Protein AF-A0A382QSA3-F1 (afdb_monomer)

pLDDT: mean 93.46, std 9.15, range [38.5, 98.69]

Nearest PDB structures (foldseek):
  1z6n-assembly1_A  TM=8.244E-01  e=1.688E-07  Pseudomonas aeruginosa PAO1
  3lef-assembly1_A-2  TM=8.143E-01  e=6.108E-07  synthetic construct
  5h29-assembly1_A  TM=7.764E-01  e=7.896E-04  Enterococcus faecalis V583
  6il7-assembly1_A  TM=7.402E-01  e=7.427E-04  Enterococcus faecalis V583
  4o5q-assembly1_A  TM=6.228E-01  e=4.494E-02  Escherichia coli K-12

Organism: NCBI:txid408172

Secondary structure (DSSP, 8-state):
----PPPPHHHHHHHHT--S-EEEEEEE-TT-HHHHHHHHHHHHHHHHSTTEEEEEEEGGG-HHHHHHS-BTTTB--S-EEEEE-TT--EEEEE-SS-HHHHHHHHHTGGGS-HHHHHHHHHHHHHHHTTHHHHHHHHHHHHHH-

InterPro domains:
  IPR036249 Thioredoxin-like superfamily [SSF52833] (13-108)

Radius of gyration: 15.01 Å; Cα contacts (8 Å, |Δi|>4): 187; chains: 1; bounding box: 36×30×39 Å

Mean predicted aligned error: 3.54 Å

Structure (mmCIF, N/CA/C/O backbone):
data_AF-A0A382QSA3-F1
#
_entry.id   AF-A0A382QSA3-F1
#
loop_
_atom_site.group_PDB
_atom_site.id
_atom_site.type_symbol
_atom_site.label_atom_id
_atom_site.label_alt_id
_atom_site.label_comp_id
_atom_site.label_asym_id
_atom_site.label_entity_id
_atom_site.label_seq_id
_atom_site.pdbx_PDB_ins_code
_atom_site.Cartn_x
_atom_site.Cartn_y
_atom_site.Cartn_z
_atom_site.occupancy
_atom_site.B_iso_or_equiv
_atom_site.auth_seq_id
_atom_site.auth_comp_id
_atom_site.auth_asym_id
_atom_site.auth_atom_id
_atom_site.pdbx_PDB_model_num
ATOM 1 N N . VAL A 1 1 ? 19.134 -6.956 10.707 1.00 38.50 1 VAL A N 1
ATOM 2 C CA . VAL A 1 1 ? 18.969 -5.981 9.605 1.00 38.50 1 VAL A CA 1
ATOM 3 C C . VAL A 1 1 ? 17.479 -5.777 9.361 1.00 38.50 1 VAL A C 1
ATOM 5 O O . VAL A 1 1 ? 16.937 -6.351 8.441 1.00 38.50 1 VAL A O 1
ATOM 8 N N . TYR A 1 2 ? 16.814 -5.045 10.252 1.00 41.03 2 TYR A N 1
ATOM 9 C CA . TYR A 1 2 ? 15.527 -4.375 10.036 1.00 41.03 2 TYR A CA 1
ATOM 10 C C . TYR A 1 2 ? 15.541 -3.265 11.077 1.00 41.03 2 TYR A C 1
ATOM 12 O O . TYR A 1 2 ? 15.258 -3.493 12.254 1.00 41.03 2 TYR A O 1
ATOM 20 N N . GLU A 1 3 ? 16.054 -2.104 10.689 1.00 50.88 3 GLU A N 1
ATOM 21 C CA . GLU A 1 3 ? 15.906 -0.914 11.515 1.00 50.88 3 GLU A CA 1
ATOM 22 C C . GLU A 1 3 ? 14.396 -0.719 11.701 1.00 50.88 3 GLU A C 1
ATOM 24 O O . GLU A 1 3 ? 13.645 -0.771 10.725 1.00 50.88 3 GLU A O 1
ATOM 29 N N . ARG A 1 4 ? 13.920 -0.647 12.950 1.00 58.78 4 ARG A N 1
ATOM 30 C CA . ARG A 1 4 ? 12.483 -0.508 13.215 1.00 58.78 4 ARG A CA 1
ATOM 31 C C . ARG A 1 4 ? 12.023 0.779 12.535 1.00 58.78 4 ARG A C 1
ATOM 33 O O . ARG A 1 4 ? 12.465 1.851 12.947 1.00 58.78 4 ARG A O 1
ATOM 40 N N . VAL A 1 5 ? 11.153 0.674 11.528 1.00 67.81 5 VAL A N 1
ATOM 41 C CA . VAL A 1 5 ? 10.376 1.830 11.070 1.00 67.81 5 VAL A CA 1
ATOM 42 C C . VAL A 1 5 ? 9.664 2.350 12.313 1.00 67.81 5 VAL A C 1
ATOM 44 O O . VAL A 1 5 ? 8.941 1.596 12.962 1.00 67.81 5 VAL A O 1
ATOM 47 N N . ARG A 1 6 ? 9.975 3.585 12.705 1.00 74.25 6 ARG A N 1
ATOM 48 C CA . ARG A 1 6 ? 9.312 4.265 13.815 1.00 74.25 6 ARG A CA 1
ATOM 49 C C . ARG A 1 6 ? 8.201 5.105 13.223 1.00 74.25 6 ARG A C 1
ATOM 51 O O . ARG A 1 6 ? 8.493 5.993 12.422 1.00 74.25 6 ARG A O 1
ATOM 58 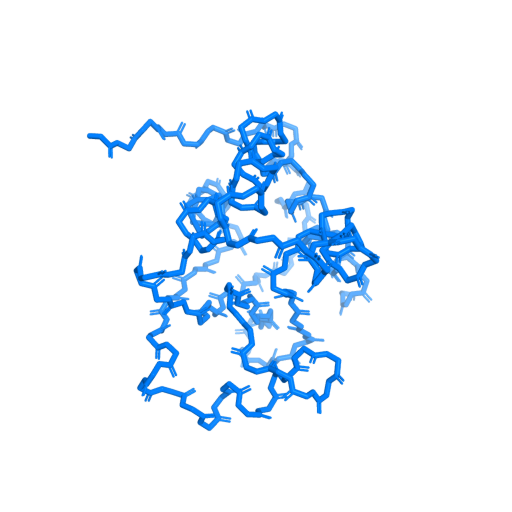N N . ILE A 1 7 ? 6.967 4.818 13.610 1.00 84.50 7 ILE A N 1
ATOM 59 C CA . ILE A 1 7 ? 5.839 5.679 13.285 1.00 84.50 7 ILE A CA 1
ATOM 60 C C . ILE A 1 7 ? 5.836 6.830 14.292 1.00 84.50 7 ILE A C 1
ATOM 62 O O . ILE A 1 7 ? 6.113 6.646 15.478 1.00 84.50 7 ILE A O 1
ATOM 66 N N . GLU A 1 8 ? 5.610 8.050 13.815 1.00 84.25 8 GLU A N 1
ATOM 67 C CA . GLU A 1 8 ? 5.523 9.207 14.703 1.00 84.25 8 GLU A CA 1
ATOM 68 C C . GLU A 1 8 ? 4.280 9.090 15.595 1.00 84.25 8 GLU A C 1
ATOM 70 O O . GLU A 1 8 ? 3.197 8.748 15.124 1.00 84.25 8 GLU A O 1
ATOM 75 N N . GLY A 1 9 ? 4.414 9.399 16.889 1.00 85.31 9 GLY A N 1
ATOM 76 C CA . GLY A 1 9 ? 3.316 9.229 17.848 1.00 85.31 9 GLY A CA 1
ATOM 77 C C . GLY A 1 9 ? 2.071 10.062 17.523 1.00 85.31 9 GLY A C 1
ATOM 78 O O . GLY A 1 9 ? 0.959 9.613 17.772 1.00 85.31 9 GLY A O 1
ATOM 79 N N . SER A 1 10 ? 2.241 11.238 16.912 1.00 87.56 10 SER A N 1
ATOM 80 C CA . SER A 1 10 ? 1.130 12.059 16.413 1.00 87.56 10 SER A CA 1
ATOM 81 C C . SER A 1 10 ? 0.319 11.337 15.338 1.00 87.56 10 SER A C 1
ATOM 83 O O . SER A 1 10 ? -0.902 11.413 15.341 1.00 87.56 10 SER A O 1
ATOM 85 N N . VAL A 1 11 ? 0.983 10.600 14.447 1.00 87.19 11 VAL A N 1
ATOM 86 C CA . VAL A 1 11 ? 0.323 9.825 13.394 1.00 87.19 11 VAL A CA 1
ATOM 87 C C . VAL A 1 11 ? -0.465 8.669 14.000 1.00 87.19 11 VAL A C 1
ATOM 89 O O . VAL A 1 11 ? -1.620 8.478 13.638 1.00 87.19 11 VAL A O 1
ATOM 92 N N . LEU A 1 12 ? 0.117 7.944 14.961 1.00 87.62 12 LEU A N 1
ATOM 93 C CA . LEU A 1 12 ? -0.589 6.869 15.668 1.00 87.62 12 LEU A CA 1
ATOM 94 C C . LEU A 1 12 ? -1.865 7.383 16.341 1.00 87.62 12 LEU A C 1
ATOM 96 O O . LEU A 1 12 ? -2.922 6.786 16.172 1.00 87.62 12 LEU A O 1
ATOM 100 N N . GLN A 1 13 ? -1.788 8.534 17.013 1.00 90.38 13 GLN A N 1
ATOM 101 C CA . GLN A 1 13 ? -2.951 9.152 17.652 1.00 90.38 13 GLN A CA 1
ATOM 102 C C . GLN A 1 13 ? -4.065 9.502 16.662 1.00 90.38 13 GLN A C 1
ATOM 104 O O . GLN A 1 13 ? -5.232 9.422 17.026 1.00 90.38 13 GLN A O 1
ATOM 109 N N . GLU A 1 14 ? -3.741 9.900 15.429 1.00 91.94 14 GLU A N 1
ATOM 110 C CA . GLU A 1 14 ? -4.769 10.138 14.410 1.00 91.94 14 GLU A CA 1
ATOM 111 C C . GLU A 1 14 ? -5.446 8.835 13.976 1.00 91.94 14 GLU A C 1
ATOM 113 O O . GLU A 1 14 ? -6.671 8.792 13.881 1.00 91.94 14 GLU A O 1
ATOM 118 N N . PHE A 1 15 ? -4.682 7.756 13.780 1.00 92.44 15 PHE A N 1
ATOM 119 C CA . PHE A 1 15 ? -5.262 6.452 13.451 1.00 92.44 15 PHE A CA 1
ATOM 120 C C . PHE A 1 15 ? -6.134 5.909 14.586 1.00 92.44 15 PHE A C 1
ATOM 122 O O . PHE A 1 15 ? -7.230 5.430 14.320 1.00 92.44 15 PHE A O 1
ATOM 129 N N . GLU A 1 16 ? -5.714 6.040 15.843 1.00 92.00 16 GLU A N 1
ATOM 130 C CA . GLU A 1 16 ? -6.470 5.538 17.001 1.00 92.00 16 GLU A CA 1
ATOM 131 C C . GLU A 1 16 ? -7.768 6.311 17.283 1.00 92.00 16 GLU A C 1
ATOM 133 O O . GLU A 1 16 ? -8.645 5.809 17.982 1.00 92.00 16 GLU A O 1
ATOM 138 N N . LYS A 1 17 ? -7.935 7.516 16.722 1.00 92.81 17 LYS A N 1
ATOM 139 C CA . LYS A 1 17 ? -9.216 8.246 16.768 1.00 92.81 17 LYS A CA 1
ATOM 140 C C . LYS A 1 17 ? -10.271 7.654 15.835 1.00 92.81 17 LYS A C 1
ATOM 142 O O . LYS A 1 17 ? -11.446 7.996 15.964 1.00 92.81 17 LYS A O 1
ATOM 147 N N . ILE A 1 18 ? -9.875 6.807 14.886 1.00 90.69 18 ILE A N 1
ATOM 148 C CA . ILE A 1 18 ? -10.809 6.111 14.003 1.00 90.69 18 ILE A CA 1
ATOM 149 C C . ILE A 1 18 ? -11.521 5.057 14.850 1.00 90.69 18 ILE A C 1
ATOM 151 O O . ILE A 1 18 ? -10.903 4.099 15.311 1.00 90.69 18 ILE A O 1
ATOM 155 N N . ALA A 1 19 ? -12.818 5.271 15.080 1.00 83.94 19 ALA A N 1
ATOM 156 C CA . ALA A 1 19 ? -13.610 4.468 16.009 1.00 83.94 19 ALA A CA 1
ATOM 157 C C . ALA A 1 19 ? -13.681 2.987 15.615 1.00 83.94 19 ALA A C 1
ATOM 159 O O . ALA A 1 19 ? -13.798 2.133 16.492 1.00 83.94 19 ALA A O 1
ATOM 160 N N . THR A 1 20 ? -13.620 2.701 14.313 1.00 89.00 20 THR A N 1
ATOM 161 C CA . THR A 1 20 ? -13.729 1.347 13.784 1.00 89.00 20 THR A CA 1
ATOM 162 C C . THR A 1 20 ? -12.380 0.656 13.671 1.00 89.00 20 THR A C 1
ATOM 164 O O . THR A 1 20 ? -11.338 1.284 13.444 1.00 89.00 20 THR A O 1
ATOM 167 N N . LYS A 1 21 ? -12.405 -0.669 13.802 1.00 95.06 21 LYS A N 1
ATOM 168 C CA . LYS A 1 21 ? -11.241 -1.507 13.511 1.00 95.06 21 LYS A CA 1
ATOM 169 C C . LYS A 1 21 ? -11.088 -1.687 11.999 1.00 95.06 21 LYS A C 1
ATOM 171 O O . LYS A 1 21 ? -12.066 -1.896 11.289 1.00 95.06 21 LYS A O 1
ATOM 176 N N .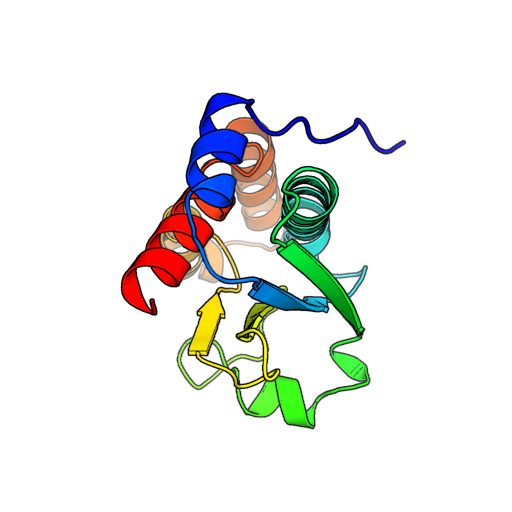 TRP A 1 22 ? -9.849 -1.668 11.519 1.00 97.50 22 TRP A N 1
ATOM 177 C CA . TRP A 1 22 ? -9.529 -1.931 10.116 1.00 97.50 22 TRP A CA 1
ATOM 178 C C . TRP A 1 22 ? -8.561 -3.100 9.974 1.00 97.50 22 TRP A C 1
ATOM 180 O O . TRP A 1 22 ? -7.609 -3.247 10.745 1.00 97.50 22 TRP A O 1
ATOM 190 N N . HIS A 1 23 ? -8.779 -3.914 8.945 1.00 98.25 23 HIS A N 1
ATOM 191 C CA . HIS A 1 23 ? -7.876 -4.993 8.566 1.00 98.25 23 HIS A CA 1
ATOM 192 C C . HIS A 1 23 ? -7.207 -4.666 7.232 1.00 98.25 23 HIS A C 1
ATOM 194 O O . HIS A 1 23 ? -7.868 -4.399 6.230 1.00 98.25 23 HIS A O 1
ATOM 200 N N . PHE A 1 24 ? -5.878 -4.711 7.207 1.00 98.50 24 PHE A N 1
ATOM 201 C CA . PHE A 1 24 ? -5.079 -4.537 6.002 1.00 98.50 24 PHE A CA 1
ATOM 202 C C . PHE A 1 24 ? -4.688 -5.898 5.436 1.00 98.50 24 PHE A C 1
ATOM 204 O O . PHE A 1 24 ? -3.970 -6.672 6.074 1.00 98.50 24 PHE A O 1
ATOM 211 N N . LEU A 1 25 ? -5.111 -6.179 4.207 1.00 98.69 25 LEU A N 1
ATOM 212 C CA . LEU A 1 25 ? -4.666 -7.345 3.454 1.00 98.69 25 LEU A CA 1
ATOM 213 C C . LEU A 1 25 ? -3.688 -6.904 2.367 1.00 98.69 25 LEU A C 1
ATOM 215 O O . LEU A 1 25 ? -4.056 -6.231 1.407 1.00 98.69 25 LEU A O 1
ATOM 219 N N . VAL A 1 26 ? -2.420 -7.272 2.522 1.00 98.69 26 VAL A N 1
ATOM 220 C CA . VAL A 1 26 ? -1.344 -6.851 1.626 1.00 98.69 26 VAL A CA 1
ATOM 221 C C . VAL A 1 26 ? -1.002 -7.966 0.651 1.00 98.69 26 VAL A C 1
ATOM 223 O O . VAL A 1 26 ? -0.648 -9.059 1.086 1.00 98.69 26 VAL A O 1
ATOM 226 N N . LEU A 1 27 ? -1.020 -7.696 -0.656 1.00 98.69 27 LEU A N 1
ATOM 227 C CA . LEU A 1 27 ? -0.403 -8.593 -1.639 1.00 98.69 27 LEU A CA 1
ATOM 228 C C . LEU A 1 27 ? 1.001 -8.091 -1.959 1.00 98.69 27 LEU A C 1
ATOM 230 O O . LEU A 1 27 ? 1.184 -6.935 -2.344 1.00 98.69 27 LEU A O 1
ATOM 234 N N . SER A 1 28 ? 1.995 -8.958 -1.796 1.00 98.38 28 SER A N 1
ATOM 235 C CA . SER A 1 28 ? 3.410 -8.606 -1.915 1.00 98.38 28 SER A CA 1
ATOM 236 C C . SER A 1 28 ? 4.249 -9.805 -2.349 1.00 98.38 28 SER A C 1
ATOM 238 O O . SER A 1 28 ? 3.815 -10.945 -2.238 1.00 98.38 28 SER A O 1
ATOM 240 N N . GLU A 1 29 ? 5.473 -9.530 -2.799 1.00 97.88 29 GLU A N 1
ATOM 241 C CA . GLU A 1 29 ? 6.526 -10.514 -3.052 1.00 97.88 29 GLU A CA 1
ATOM 242 C C . GLU A 1 29 ? 7.889 -9.932 -2.663 1.00 97.88 29 GLU A C 1
ATOM 244 O O . GLU A 1 29 ? 8.093 -8.714 -2.716 1.00 97.88 29 GLU A O 1
ATOM 249 N N . ASP A 1 30 ? 8.828 -10.795 -2.284 1.00 93.62 30 ASP A N 1
ATOM 250 C CA . ASP A 1 30 ? 10.177 -10.418 -1.843 1.00 93.62 30 ASP A CA 1
ATOM 251 C C . ASP A 1 30 ? 11.050 -9.846 -2.974 1.00 93.62 30 ASP A C 1
ATOM 253 O O . ASP A 1 30 ? 11.920 -9.004 -2.739 1.00 93.62 30 ASP A O 1
ATOM 257 N N . TRP A 1 31 ? 10.774 -10.238 -4.217 1.00 93.62 31 TRP A N 1
ATOM 258 C CA . TRP A 1 31 ? 11.451 -9.742 -5.412 1.00 93.62 31 TRP A CA 1
ATOM 259 C C . TRP A 1 31 ? 11.042 -8.314 -5.802 1.00 93.62 31 TRP A C 1
ATOM 261 O O . TRP A 1 31 ? 11.689 -7.692 -6.653 1.00 93.62 31 TRP A O 1
ATOM 271 N N . CYS A 1 32 ? 9.979 -7.763 -5.208 1.00 94.81 32 CYS A N 1
ATOM 272 C CA . CYS A 1 32 ? 9.500 -6.427 -5.535 1.00 94.81 32 CYS A CA 1
ATOM 273 C C . CYS A 1 32 ? 10.240 -5.352 -4.726 1.00 94.81 32 CYS A C 1
ATOM 275 O O . CYS A 1 32 ? 10.075 -5.215 -3.514 1.00 94.81 32 CYS A O 1
ATOM 277 N N . SER A 1 33 ? 11.020 -4.515 -5.415 1.00 92.88 33 SER A N 1
ATOM 278 C CA . SER A 1 33 ? 11.788 -3.443 -4.775 1.00 92.88 33 SER A CA 1
ATOM 279 C C . SER A 1 33 ? 10.914 -2.387 -4.092 1.00 92.88 33 SER A C 1
ATOM 281 O O . SER A 1 33 ? 11.306 -1.868 -3.049 1.00 92.88 33 SER A O 1
ATOM 283 N N . ASP A 1 34 ? 9.733 -2.076 -4.631 1.00 96.25 34 ASP A N 1
ATOM 284 C CA . ASP A 1 34 ? 8.772 -1.183 -3.977 1.00 96.25 34 ASP A CA 1
ATOM 285 C C . ASP A 1 34 ? 8.233 -1.812 -2.683 1.00 96.25 34 ASP A C 1
ATOM 287 O O . ASP A 1 34 ? 8.193 -1.153 -1.642 1.00 96.25 34 ASP A O 1
ATOM 291 N N . ALA A 1 35 ? 7.922 -3.111 -2.708 1.00 96.31 35 ALA A N 1
ATOM 292 C CA . ALA A 1 35 ? 7.395 -3.826 -1.550 1.00 96.31 35 ALA A CA 1
ATOM 293 C C . ALA A 1 35 ? 8.380 -3.867 -0.379 1.00 96.31 35 ALA A C 1
ATOM 295 O O . ALA A 1 35 ? 7.991 -3.592 0.755 1.00 96.31 35 ALA A O 1
ATOM 296 N N . VAL A 1 36 ? 9.666 -4.103 -0.656 1.00 93.88 36 VAL A N 1
ATOM 297 C CA . VAL A 1 36 ? 10.733 -4.084 0.361 1.00 93.88 36 VAL A CA 1
ATOM 298 C C . VAL A 1 36 ? 10.797 -2.747 1.113 1.00 93.88 36 VAL A C 1
ATOM 300 O O . VAL A 1 36 ? 11.179 -2.724 2.281 1.00 93.88 36 VAL A O 1
ATOM 303 N N . ASN A 1 37 ? 10.414 -1.636 0.476 1.00 94.44 37 ASN A N 1
ATOM 304 C CA . ASN A 1 37 ? 10.425 -0.316 1.108 1.00 94.44 37 ASN A CA 1
ATOM 305 C C . ASN A 1 37 ? 9.102 0.027 1.808 1.00 94.44 37 ASN A C 1
ATOM 307 O O . ASN A 1 37 ? 9.119 0.703 2.833 1.00 94.44 37 ASN A O 1
ATOM 311 N N . LEU A 1 38 ? 7.966 -0.409 1.260 1.00 96.88 38 LEU A N 1
ATOM 312 C CA . LEU A 1 38 ? 6.641 0.044 1.692 1.00 96.88 38 LEU A CA 1
ATOM 313 C C . LEU A 1 38 ? 5.977 -0.913 2.689 1.00 96.88 38 LEU A C 1
ATOM 315 O O . LEU A 1 38 ? 5.424 -0.462 3.688 1.00 96.88 38 LEU A O 1
ATOM 319 N N . VAL A 1 39 ? 6.070 -2.230 2.480 1.00 97.31 39 VAL A N 1
ATOM 320 C CA . VAL A 1 39 ? 5.404 -3.226 3.341 1.00 97.31 39 VAL A CA 1
ATOM 321 C C . VAL A 1 39 ? 5.880 -3.161 4.799 1.00 97.31 39 VAL A C 1
ATOM 323 O O . VAL A 1 39 ? 5.025 -3.204 5.685 1.00 97.31 39 VAL A O 1
ATOM 326 N N . PRO A 1 40 ? 7.182 -2.973 5.109 1.00 96.00 40 PRO A N 1
ATOM 327 C CA . PRO A 1 40 ? 7.619 -2.798 6.495 1.00 96.00 40 PRO A CA 1
ATOM 328 C C . PRO A 1 40 ? 7.019 -1.570 7.189 1.00 96.00 40 PRO A C 1
ATOM 330 O O . PRO A 1 40 ? 6.858 -1.586 8.408 1.00 96.00 40 PRO A O 1
ATOM 333 N N . VAL A 1 41 ? 6.679 -0.519 6.436 1.00 96.25 41 VAL A N 1
ATOM 334 C CA . VAL A 1 41 ? 6.022 0.677 6.982 1.00 96.25 41 VAL A CA 1
ATOM 335 C C . VAL A 1 41 ? 4.576 0.361 7.348 1.00 96.25 41 VAL A C 1
ATOM 337 O O . VAL A 1 41 ? 4.166 0.6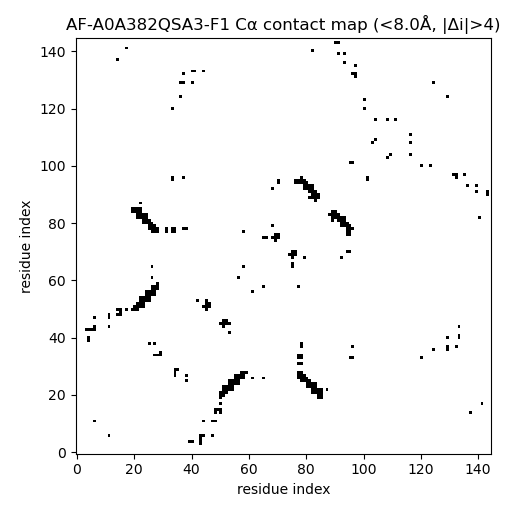56 8.467 1.00 96.25 41 VAL A O 1
ATOM 340 N N . VAL A 1 42 ? 3.832 -0.303 6.454 1.00 97.25 42 VAL A N 1
ATOM 341 C CA . VAL A 1 42 ? 2.451 -0.742 6.730 1.00 97.25 42 VAL A CA 1
ATOM 342 C C . VAL A 1 42 ? 2.417 -1.691 7.934 1.00 97.25 42 VAL A C 1
ATOM 344 O O . VAL A 1 42 ? 1.593 -1.528 8.830 1.00 97.25 42 VAL A O 1
ATOM 347 N N . ALA A 1 43 ? 3.356 -2.638 8.006 1.00 96.62 43 ALA A N 1
ATOM 348 C CA . ALA A 1 43 ? 3.481 -3.553 9.138 1.00 96.62 43 ALA A CA 1
ATOM 349 C C . ALA A 1 43 ? 3.846 -2.831 10.447 1.00 96.62 43 ALA A C 1
ATOM 351 O O . ALA A 1 43 ? 3.345 -3.195 11.508 1.00 96.62 43 ALA A O 1
ATOM 352 N N . GLY A 1 44 ? 4.704 -1.806 10.389 1.00 95.00 44 GLY A N 1
ATOM 353 C CA . GLY A 1 44 ? 5.029 -0.963 11.542 1.00 95.00 44 GLY A CA 1
ATOM 354 C C . GLY A 1 44 ? 3.810 -0.206 12.067 1.00 95.00 44 GLY A C 1
ATOM 355 O O . GLY A 1 44 ? 3.549 -0.244 13.265 1.00 95.00 44 GLY A O 1
ATOM 356 N N . LEU A 1 45 ? 3.035 0.399 11.162 1.00 94.81 45 LEU A N 1
ATOM 357 C CA . LEU A 1 45 ? 1.784 1.089 11.476 1.00 94.81 45 LEU A CA 1
ATOM 358 C C . LEU A 1 45 ? 0.762 0.150 12.127 1.00 94.81 45 LEU A C 1
ATOM 360 O O . LEU A 1 45 ? 0.287 0.444 13.219 1.00 94.81 45 LEU A O 1
ATOM 364 N N . ALA A 1 46 ? 0.481 -0.999 11.508 1.00 95.31 46 ALA A N 1
ATOM 365 C CA . ALA A 1 46 ? -0.490 -1.962 12.032 1.00 95.31 46 ALA A CA 1
ATOM 366 C C . ALA A 1 46 ? -0.063 -2.595 13.367 1.00 95.31 46 ALA A C 1
ATOM 368 O O . ALA A 1 46 ? -0.899 -2.979 14.172 1.00 95.31 46 ALA A O 1
ATOM 369 N N . ARG A 1 47 ? 1.245 -2.703 13.627 1.00 94.06 47 ARG A N 1
ATOM 370 C CA . ARG A 1 47 ? 1.755 -3.190 14.915 1.00 94.06 47 ARG A CA 1
ATOM 371 C C . ARG A 1 47 ? 1.579 -2.169 16.042 1.00 94.06 47 ARG A C 1
ATOM 373 O O . ARG A 1 47 ? 1.488 -2.566 17.199 1.00 94.06 47 ARG A O 1
ATOM 380 N N . GLU A 1 48 ? 1.658 -0.879 15.725 1.00 92.81 48 GLU A N 1
ATOM 381 C CA . GLU A 1 48 ? 1.708 0.198 16.719 1.00 92.81 48 GLU A CA 1
ATOM 382 C C . GLU A 1 48 ? 0.339 0.842 16.981 1.00 92.81 48 GLU A C 1
ATOM 384 O O . GLU A 1 48 ? 0.114 1.295 18.098 1.00 92.81 48 GLU A O 1
ATOM 389 N N . ALA A 1 49 ? -0.575 0.848 16.005 1.00 93.00 49 ALA A N 1
ATOM 390 C CA . ALA A 1 49 ? -1.946 1.331 16.179 1.00 93.00 49 ALA A CA 1
ATOM 391 C C . ALA A 1 49 ? -2.879 0.200 16.641 1.00 93.00 49 ALA A C 1
ATOM 393 O O . ALA A 1 49 ? -3.004 -0.830 15.981 1.00 93.00 49 ALA A O 1
ATOM 394 N N . SER A 1 50 ? -3.566 0.403 17.766 1.00 92.62 50 SER A N 1
ATOM 395 C CA . SER A 1 50 ? -4.387 -0.631 18.417 1.00 92.62 50 SER A CA 1
ATOM 396 C C . SER A 1 50 ? -5.639 -1.065 17.636 1.00 92.62 50 SER A C 1
ATOM 398 O O . SER A 1 50 ? -6.161 -2.158 17.864 1.00 92.62 50 SER A O 1
ATOM 400 N N . ASN A 1 51 ? -6.110 -0.238 16.703 1.00 95.25 51 ASN A N 1
ATOM 401 C CA . ASN A 1 51 ? -7.292 -0.479 15.873 1.00 95.25 51 ASN A CA 1
ATOM 402 C C . ASN A 1 51 ? -6.969 -1.007 14.463 1.00 95.25 51 ASN A C 1
ATOM 404 O O . ASN A 1 51 ? -7.869 -1.099 13.628 1.00 95.25 51 ASN A O 1
ATOM 408 N N . LEU A 1 52 ? -5.713 -1.374 14.193 1.00 96.56 52 LEU A N 1
ATOM 409 C CA . LEU A 1 52 ? -5.283 -1.924 12.910 1.00 96.56 52 LEU A CA 1
ATOM 410 C C . LEU A 1 52 ? -4.789 -3.366 13.061 1.00 96.56 52 LEU A C 1
ATOM 412 O O . LEU A 1 52 ? -4.160 -3.735 14.048 1.00 96.56 52 LEU A O 1
ATOM 416 N N . ASP A 1 53 ? -5.050 -4.186 12.050 1.00 96.25 53 ASP A N 1
ATOM 417 C CA . ASP A 1 53 ? -4.483 -5.528 11.901 1.00 96.25 53 ASP A CA 1
ATOM 418 C C . ASP A 1 53 ? -3.946 -5.706 10.477 1.00 96.25 53 ASP A C 1
ATOM 420 O O . ASP A 1 53 ? -4.394 -5.030 9.551 1.00 96.25 53 ASP A O 1
ATOM 424 N N . LEU A 1 54 ? -2.980 -6.606 10.282 1.00 97.94 54 LEU A N 1
ATOM 425 C CA . LEU A 1 54 ? -2.346 -6.815 8.983 1.00 97.94 54 LEU A CA 1
ATOM 426 C C . LEU A 1 54 ? -2.096 -8.291 8.676 1.00 97.94 54 LEU A C 1
ATOM 428 O O . LEU A 1 54 ? -1.528 -9.035 9.474 1.00 97.94 54 LEU A O 1
ATOM 432 N N . ARG A 1 55 ? -2.421 -8.683 7.442 1.00 98.31 55 ARG A N 1
ATOM 433 C CA . A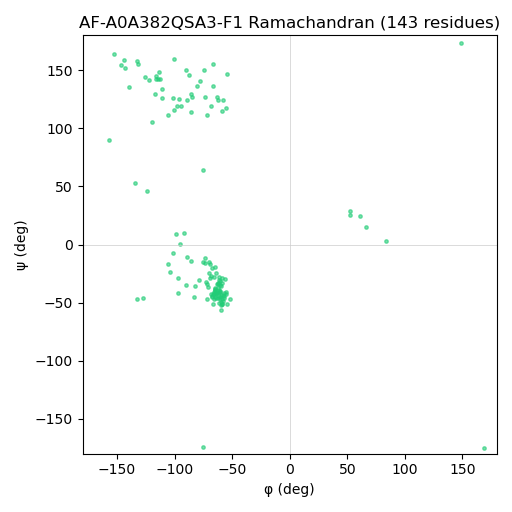RG A 1 55 ? -2.025 -9.957 6.832 1.00 98.31 55 ARG A CA 1
ATOM 434 C C . ARG A 1 55 ? -1.325 -9.711 5.504 1.00 98.31 55 ARG A C 1
ATOM 436 O O . ARG A 1 55 ? -1.706 -8.816 4.758 1.00 98.31 55 ARG A O 1
ATOM 443 N N . VAL A 1 56 ? -0.324 -10.532 5.193 1.00 98.25 56 VAL A N 1
ATOM 444 C CA . VAL A 1 56 ? 0.396 -10.479 3.913 1.00 98.25 56 VAL A CA 1
ATOM 445 C C . VAL A 1 56 ? 0.186 -11.786 3.163 1.00 98.25 56 VAL A C 1
ATOM 447 O O . VAL A 1 56 ? 0.398 -12.863 3.719 1.00 98.25 56 VAL A O 1
ATOM 450 N N . LEU A 1 57 ? -0.211 -11.685 1.900 1.00 98.38 57 LEU A N 1
ATOM 451 C CA . LEU A 1 57 ? -0.365 -12.791 0.968 1.00 98.38 57 LEU A CA 1
ATOM 452 C C . LEU A 1 57 ? 0.655 -12.669 -0.166 1.00 98.38 57 LEU A C 1
ATOM 454 O O . LEU A 1 57 ? 0.929 -11.577 -0.667 1.00 98.38 57 LEU A O 1
ATOM 458 N N . ALA A 1 58 ? 1.184 -13.813 -0.599 1.00 98.19 58 ALA A N 1
ATOM 459 C CA . ALA A 1 58 ? 2.015 -13.892 -1.795 1.00 98.19 58 ALA A CA 1
ATOM 460 C C . ALA A 1 58 ? 1.148 -13.623 -3.033 1.00 98.19 58 ALA A C 1
ATOM 462 O O . ALA A 1 58 ? 0.192 -14.362 -3.295 1.00 98.19 58 ALA A O 1
ATOM 463 N N . ARG A 1 59 ? 1.464 -12.578 -3.799 1.00 97.94 59 ARG A N 1
ATOM 464 C CA . ARG A 1 59 ? 0.734 -12.208 -5.021 1.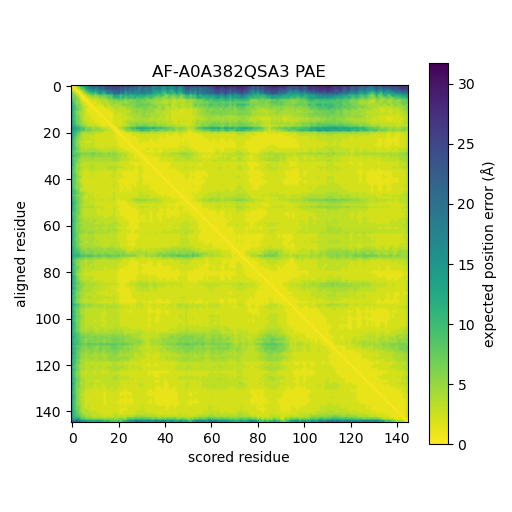00 97.94 59 ARG A CA 1
ATOM 465 C C . ARG A 1 59 ? 0.673 -13.360 -6.020 1.00 97.94 59 ARG A C 1
ATOM 467 O O . ARG A 1 59 ? -0.376 -13.597 -6.612 1.00 97.94 59 ARG A O 1
ATOM 474 N N . ASP A 1 60 ? 1.764 -14.099 -6.195 1.00 97.62 60 ASP A N 1
ATOM 475 C CA . ASP A 1 60 ? 1.863 -15.177 -7.186 1.00 97.62 60 ASP A CA 1
ATOM 476 C C . ASP A 1 60 ? 1.009 -16.402 -6.820 1.00 97.62 60 ASP A C 1
ATOM 478 O O . ASP A 1 60 ? 0.746 -17.255 -7.669 1.00 97.62 60 ASP A O 1
ATOM 482 N N . LYS A 1 61 ? 0.546 -16.488 -5.566 1.00 98.25 61 LYS A N 1
ATOM 483 C CA . LYS A 1 61 ? -0.370 -17.531 -5.078 1.00 98.25 61 LYS A CA 1
ATOM 484 C C . LYS A 1 61 ? -1.826 -17.080 -4.970 1.00 98.25 61 LYS A C 1
ATOM 486 O O . LYS A 1 61 ? -2.675 -17.923 -4.716 1.00 98.25 61 LYS A O 1
ATOM 491 N N . ASN A 1 62 ? -2.106 -15.794 -5.176 1.00 98.25 62 ASN A N 1
ATOM 492 C CA . ASN A 1 62 ? -3.425 -15.179 -4.994 1.00 98.25 62 ASN A CA 1
ATOM 493 C C . ASN A 1 62 ? -3.751 -14.278 -6.201 1.00 98.25 62 ASN A C 1
ATOM 495 O O . ASN A 1 62 ? -3.993 -13.075 -6.070 1.00 98.25 62 ASN A O 1
ATOM 499 N N . LEU A 1 63 ? -3.645 -14.847 -7.409 1.00 97.81 63 LEU A N 1
ATOM 500 C CA . LEU A 1 63 ? -3.826 -14.111 -8.667 1.00 97.81 63 LEU A CA 1
ATOM 501 C C . LEU A 1 63 ? -5.272 -13.673 -8.901 1.00 97.81 63 LEU A C 1
ATOM 503 O O . LEU A 1 63 ? -5.481 -12.645 -9.529 1.00 97.81 63 LEU A O 1
ATOM 507 N N . ASP A 1 64 ? -6.236 -14.421 -8.379 1.00 97.88 64 ASP A N 1
ATOM 508 C CA . ASP A 1 64 ? -7.655 -14.072 -8.358 1.00 97.88 64 ASP A CA 1
ATOM 509 C C . ASP A 1 64 ? -7.899 -12.747 -7.625 1.00 97.88 64 ASP A C 1
ATOM 511 O O . ASP A 1 64 ? -8.538 -11.847 -8.171 1.00 97.88 64 ASP A O 1
ATOM 515 N N . ILE A 1 65 ? -7.302 -12.579 -6.441 1.00 97.81 65 ILE A N 1
ATOM 516 C CA . ILE A 1 65 ? -7.363 -11.319 -5.695 1.00 97.81 65 ILE A CA 1
ATOM 517 C C . ILE A 1 65 ? -6.617 -10.226 -6.466 1.00 97.81 65 ILE A C 1
ATOM 519 O O . ILE A 1 65 ? -7.147 -9.138 -6.670 1.00 97.81 65 ILE A O 1
ATOM 523 N N . MET A 1 66 ? -5.406 -10.503 -6.955 1.00 98.06 66 MET A N 1
ATOM 524 C CA . MET A 1 66 ? -4.619 -9.519 -7.708 1.00 98.06 66 MET A CA 1
ATOM 525 C C . MET A 1 66 ? -5.329 -9.034 -8.987 1.00 98.06 66 MET A C 1
ATOM 527 O O . MET A 1 66 ? -5.215 -7.862 -9.345 1.00 98.06 66 MET A O 1
ATOM 531 N N . ASP A 1 67 ? -6.064 -9.906 -9.676 1.00 98.12 67 ASP A N 1
ATOM 532 C CA . ASP A 1 67 ? -6.800 -9.573 -10.900 1.00 98.12 67 ASP A CA 1
ATOM 533 C C . ASP A 1 67 ? -8.010 -8.670 -10.653 1.00 98.12 67 ASP A C 1
ATOM 535 O O . ASP A 1 67 ? -8.385 -7.904 -11.540 1.00 98.12 67 ASP A O 1
ATOM 539 N N . ALA A 1 68 ? -8.568 -8.679 -9.441 1.00 97.62 68 ALA A N 1
ATOM 540 C CA . ALA A 1 68 ? -9.579 -7.708 -9.027 1.00 97.62 68 ALA A CA 1
ATOM 541 C C . ALA A 1 68 ? -8.985 -6.316 -8.709 1.00 97.62 68 ALA A C 1
ATOM 543 O O . ALA A 1 68 ? -9.714 -5.327 -8.681 1.00 97.62 68 ALA A O 1
ATOM 544 N N . HIS A 1 69 ? -7.661 -6.211 -8.537 1.00 97.94 69 HIS A N 1
ATOM 545 C CA . HIS A 1 69 ? -6.968 -5.024 -8.014 1.00 97.94 69 HIS A CA 1
ATOM 546 C C . HIS A 1 69 ? -5.886 -4.504 -8.973 1.00 97.94 69 HIS A C 1
ATOM 548 O O . HIS A 1 69 ? -4.741 -4.229 -8.602 1.00 97.94 69 HIS A O 1
ATOM 554 N N . LEU A 1 70 ? -6.225 -4.394 -10.259 1.00 97.44 70 LEU A N 1
ATOM 555 C CA . LEU A 1 70 ? -5.273 -3.952 -11.274 1.00 97.44 70 LEU A CA 1
ATOM 556 C C . LEU A 1 70 ? -4.997 -2.450 -11.170 1.00 97.44 70 LEU A C 1
ATOM 558 O O . LEU A 1 70 ? -5.892 -1.611 -11.283 1.00 97.44 70 LEU A O 1
ATOM 562 N N . THR A 1 71 ? -3.720 -2.089 -11.091 1.00 93.44 71 THR A N 1
ATOM 563 C CA . THR A 1 71 ? -3.290 -0.694 -11.199 1.00 93.44 71 THR A CA 1
ATOM 564 C C . THR A 1 71 ? -3.666 -0.148 -12.571 1.00 93.44 71 THR A C 1
ATOM 566 O O . THR A 1 71 ? -3.309 -0.723 -13.608 1.00 93.44 71 THR A O 1
ATOM 569 N N . ASN A 1 72 ? -4.412 0.960 -12.574 1.00 89.94 72 ASN A N 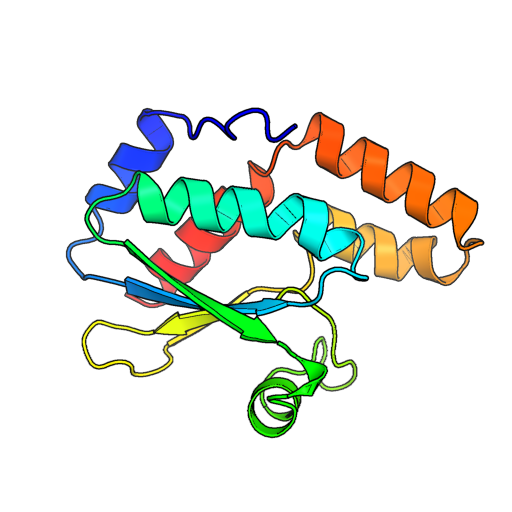1
ATOM 570 C CA . ASN A 1 72 ? -4.982 1.582 -13.772 1.00 89.94 72 ASN A CA 1
ATOM 571 C C . ASN A 1 72 ? -5.794 0.604 -14.647 1.00 89.94 72 ASN A C 1
ATOM 573 O O . ASN A 1 72 ? -5.816 0.750 -15.870 1.00 89.94 72 ASN A O 1
ATOM 577 N N . GLY A 1 73 ? -6.395 -0.431 -14.045 1.00 92.06 73 GLY A N 1
ATOM 578 C CA . GLY A 1 73 ? -7.160 -1.460 -14.757 1.00 92.06 73 GLY A CA 1
ATOM 579 C C . GLY A 1 73 ? -6.324 -2.346 -15.688 1.00 92.06 73 GLY A C 1
ATOM 580 O O . GLY A 1 73 ? -6.881 -2.984 -16.577 1.00 92.06 73 GLY A O 1
ATOM 581 N N . ARG A 1 74 ? -4.987 -2.344 -15.556 1.00 92.44 74 ARG A N 1
ATOM 582 C CA . ARG A 1 74 ? -4.087 -3.015 -16.512 1.00 92.44 74 ARG A CA 1
ATOM 583 C C . ARG A 1 74 ? -3.018 -3.878 -15.865 1.00 92.44 74 ARG A C 1
ATOM 585 O O . ARG A 1 74 ? -2.772 -4.984 -16.334 1.00 92.44 74 ARG A O 1
ATOM 592 N N . SER A 1 75 ? -2.325 -3.370 -14.848 1.00 94.81 75 SER A N 1
ATOM 593 C CA . SER A 1 75 ? -1.119 -4.025 -14.340 1.00 94.81 75 SER A CA 1
ATOM 594 C C . SER A 1 75 ? -1.316 -4.617 -12.954 1.00 94.81 75 SER A C 1
ATOM 596 O O . SER A 1 75 ? -1.783 -3.955 -12.032 1.00 94.81 75 SER A O 1
ATOM 598 N N . ARG A 1 76 ? -0.856 -5.859 -12.794 1.00 97.06 76 ARG A N 1
ATOM 599 C CA . ARG A 1 76 ? -0.739 -6.563 -11.511 1.00 97.06 76 ARG A CA 1
ATOM 600 C C . ARG A 1 76 ? 0.457 -6.036 -10.708 1.00 97.06 76 ARG A C 1
ATOM 602 O O . ARG A 1 76 ? 1.461 -6.737 -10.568 1.00 97.06 76 ARG A O 1
ATOM 609 N N . SER A 1 77 ? 0.413 -4.768 -10.313 1.00 97.00 77 SER A N 1
ATOM 610 C CA . SER A 1 77 ? 1.503 -4.115 -9.585 1.00 97.00 77 SER A CA 1
ATOM 611 C C . SER A 1 77 ? 1.363 -4.333 -8.082 1.00 97.00 77 SER A C 1
ATOM 613 O O . SER A 1 77 ? 0.256 -4.379 -7.569 1.00 97.00 77 SER A O 1
ATOM 615 N N . ILE A 1 78 ? 2.495 -4.454 -7.392 1.00 97.50 78 ILE A N 1
ATOM 616 C CA . ILE A 1 78 ? 2.580 -4.700 -5.949 1.00 97.50 78 ILE A CA 1
ATOM 617 C C . ILE A 1 78 ? 3.597 -3.745 -5.300 1.00 97.50 78 ILE A C 1
ATOM 619 O O . ILE A 1 78 ? 4.479 -3.253 -6.013 1.00 97.50 78 ILE A O 1
ATOM 623 N N . PRO A 1 79 ? 3.503 -3.495 -3.981 1.00 98.25 79 PRO A N 1
ATOM 624 C CA . PRO A 1 79 ? 2.486 -4.021 -3.068 1.00 98.25 79 PRO A CA 1
ATOM 625 C C . PRO A 1 79 ? 1.128 -3.344 -3.260 1.00 98.25 79 PRO A C 1
ATOM 627 O O . PRO A 1 79 ? 1.078 -2.171 -3.606 1.00 98.25 79 PRO A O 1
ATOM 630 N N . ILE A 1 80 ? 0.040 -4.060 -2.996 1.00 98.44 80 ILE A N 1
ATOM 631 C CA . ILE A 1 80 ? -1.272 -3.434 -2.771 1.00 98.44 80 ILE A CA 1
ATOM 632 C C . ILE A 1 80 ? -1.690 -3.653 -1.325 1.00 98.44 80 ILE A C 1
ATOM 634 O O . ILE A 1 80 ? -1.330 -4.671 -0.739 1.00 98.44 80 ILE A O 1
ATOM 638 N N . VAL A 1 81 ? -2.427 -2.701 -0.763 1.00 98.69 81 VAL A N 1
ATOM 639 C CA . VAL A 1 81 ? -2.998 -2.756 0.584 1.00 98.69 81 VAL A CA 1
ATOM 640 C C . VAL A 1 81 ? -4.508 -2.656 0.438 1.00 98.69 81 VAL A C 1
ATOM 642 O O . VAL A 1 81 ? -5.027 -1.587 0.133 1.00 98.69 81 VAL A O 1
ATOM 645 N N . ILE A 1 82 ? -5.201 -3.770 0.621 1.00 98.69 82 ILE A N 1
ATOM 646 C CA . ILE A 1 82 ? -6.661 -3.840 0.602 1.00 98.69 82 ILE A CA 1
ATOM 647 C C . ILE A 1 82 ? -7.157 -3.500 2.009 1.00 98.69 82 ILE A C 1
ATOM 649 O O . ILE A 1 82 ? -6.656 -4.048 2.995 1.00 98.69 82 ILE A O 1
ATOM 653 N N . LEU A 1 83 ? -8.103 -2.570 2.092 1.00 98.19 83 LEU A N 1
ATOM 654 C CA . LEU A 1 83 ? -8.682 -2.057 3.327 1.00 98.19 83 LEU A CA 1
ATOM 655 C C . LEU A 1 83 ? -10.032 -2.724 3.562 1.00 98.19 83 LEU A C 1
ATOM 657 O O . LEU A 1 83 ? -10.972 -2.534 2.784 1.00 98.19 83 LEU A O 1
ATOM 661 N N . LEU A 1 84 ? -10.119 -3.489 4.643 1.00 98.00 84 LEU A N 1
ATOM 662 C CA . LEU A 1 84 ? -11.333 -4.174 5.060 1.00 98.00 84 LEU A CA 1
ATOM 663 C C . LEU A 1 84 ? -11.838 -3.568 6.373 1.00 98.00 84 LEU A C 1
ATOM 665 O O . LEU A 1 84 ? -11.032 -3.233 7.247 1.00 98.00 84 LEU A O 1
ATOM 669 N N . ASP A 1 85 ? -13.156 -3.457 6.508 1.00 96.25 85 ASP A N 1
ATOM 670 C CA . ASP A 1 85 ? -13.795 -3.100 7.777 1.00 96.25 85 ASP A CA 1
ATOM 671 C C . ASP A 1 85 ? -13.806 -4.271 8.778 1.00 96.25 85 ASP A C 1
ATOM 673 O O . ASP A 1 85 ? -13.226 -5.334 8.537 1.00 96.25 85 ASP A O 1
ATOM 677 N N . GLU A 1 86 ? -14.468 -4.066 9.916 1.00 95.31 86 GLU A N 1
ATOM 678 C CA . GLU A 1 86 ? -14.585 -5.024 11.025 1.00 95.31 86 GLU A CA 1
ATOM 679 C C . GLU A 1 86 ? -15.228 -6.358 10.621 1.00 95.31 86 GLU A C 1
ATOM 681 O O . GLU A 1 86 ? -14.909 -7.401 11.194 1.00 95.31 86 GLU A O 1
ATOM 686 N N . ASP A 1 87 ? -16.099 -6.322 9.611 1.00 96.12 87 ASP A N 1
ATOM 687 C CA . ASP A 1 87 ? -16.809 -7.477 9.065 1.00 96.12 87 ASP A CA 1
ATOM 688 C C . ASP A 1 87 ? -16.044 -8.120 7.891 1.00 96.12 87 ASP A C 1
ATOM 690 O O . ASP A 1 87 ? -16.563 -9.005 7.206 1.00 96.12 87 ASP A O 1
ATOM 694 N N . PHE A 1 88 ? -14.793 -7.703 7.663 1.00 96.56 88 PHE A N 1
ATOM 695 C CA . PHE A 1 88 ? -13.939 -8.105 6.544 1.00 96.56 88 PHE A CA 1
ATOM 696 C C . PHE A 1 88 ? -14.509 -7.743 5.163 1.00 96.56 88 PHE A C 1
ATOM 698 O O . PHE A 1 88 ? -14.147 -8.360 4.156 1.00 96.56 88 PHE A O 1
ATOM 705 N N . VAL A 1 89 ? -15.367 -6.724 5.087 1.00 97.00 89 VAL A N 1
ATOM 706 C CA . VAL A 1 89 ? -15.873 -6.192 3.822 1.00 97.00 89 VAL A CA 1
ATOM 707 C C . VAL A 1 89 ? -14.877 -5.180 3.272 1.00 97.00 89 VAL A C 1
ATOM 709 O O . VAL A 1 89 ? -14.498 -4.219 3.943 1.00 97.00 89 VAL A O 1
ATOM 712 N N . GLU A 1 90 ? -14.469 -5.375 2.019 1.00 97.62 90 GLU A N 1
ATOM 713 C CA . GLU A 1 90 ? -13.591 -4.437 1.325 1.00 97.62 90 GLU A CA 1
ATOM 714 C C . GLU A 1 90 ? -14.260 -3.071 1.157 1.00 97.62 90 GLU A C 1
ATOM 716 O O . GLU A 1 90 ? -15.367 -2.958 0.627 1.00 97.62 90 GLU A O 1
ATOM 721 N N . LYS A 1 91 ? -13.558 -2.021 1.591 1.00 97.69 91 LYS A N 1
ATOM 722 C CA . LYS A 1 91 ? -13.956 -0.625 1.365 1.00 97.69 91 LYS A CA 1
ATOM 723 C C . LYS A 1 91 ? -13.134 0.053 0.278 1.00 97.69 91 LYS A C 1
ATOM 725 O O . LYS A 1 91 ? -13.590 1.018 -0.325 1.00 97.69 91 LYS A O 1
ATOM 730 N N . GLY A 1 92 ? -11.928 -0.439 0.020 1.00 96.94 92 GLY A N 1
ATOM 731 C CA . GLY A 1 92 ? -11.063 0.062 -1.036 1.00 96.94 92 GLY A CA 1
ATOM 732 C C . GLY A 1 92 ? -9.655 -0.496 -0.915 1.00 96.94 92 GLY A C 1
ATOM 733 O O . GLY A 1 92 ? -9.364 -1.310 -0.042 1.00 96.94 92 GLY A O 1
ATOM 734 N N . TRP A 1 93 ? -8.756 -0.030 -1.775 1.00 98.00 93 TRP A N 1
ATOM 735 C CA . TRP A 1 93 ? -7.365 -0.461 -1.758 1.00 98.00 93 TRP A CA 1
ATOM 736 C C . TRP A 1 93 ? -6.417 0.660 -2.172 1.00 98.00 93 TRP A C 1
ATOM 738 O O . TRP A 1 93 ? -6.773 1.586 -2.901 1.00 98.00 93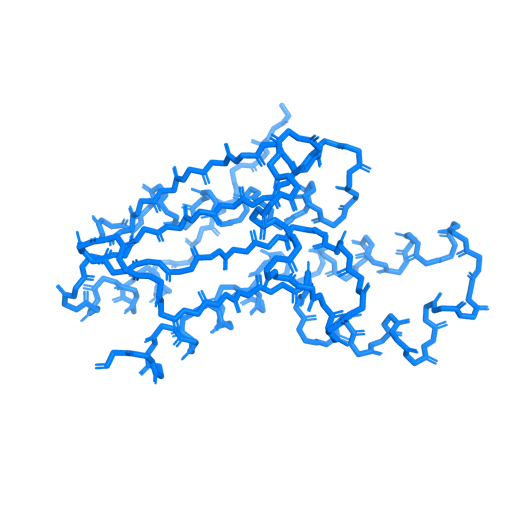 TRP A O 1
ATOM 748 N N . TRP A 1 94 ? -5.182 0.552 -1.702 1.00 98.38 94 TRP A N 1
ATOM 749 C CA . TRP A 1 94 ? -4.083 1.456 -1.999 1.00 98.38 94 TRP A CA 1
ATOM 750 C C . TRP A 1 94 ? -2.974 0.708 -2.745 1.00 98.38 94 TRP A C 1
ATOM 752 O O . TRP A 1 94 ? -2.677 -0.445 -2.428 1.00 98.38 94 TRP A O 1
ATOM 762 N N . GLY A 1 95 ? -2.319 1.360 -3.709 1.00 96.81 95 GLY A N 1
ATOM 763 C CA . GLY A 1 95 ? -1.114 0.837 -4.355 1.00 96.81 95 GLY A CA 1
ATOM 764 C C . GLY A 1 95 ? -0.942 1.252 -5.822 1.00 96.81 95 GLY A C 1
ATOM 765 O O . GLY A 1 95 ? -1.823 1.875 -6.412 1.00 96.81 95 GLY A O 1
ATOM 766 N N . PRO A 1 96 ? 0.208 0.919 -6.441 1.00 97.00 96 PRO A N 1
ATOM 767 C CA . PRO A 1 96 ? 1.308 0.143 -5.867 1.00 97.00 96 PRO A CA 1
ATOM 768 C C . PRO A 1 96 ? 2.364 0.994 -5.150 1.00 97.00 96 PRO A C 1
ATOM 770 O O . PRO A 1 96 ? 3.289 0.470 -4.533 1.00 97.00 96 PRO A O 1
ATOM 773 N N . ARG A 1 97 ? 2.292 2.316 -5.304 1.00 97.75 97 ARG A N 1
ATOM 774 C CA . ARG A 1 97 ? 3.277 3.263 -4.787 1.00 97.75 97 ARG A CA 1
ATOM 775 C C . ARG A 1 97 ? 2.578 4.540 -4.337 1.00 97.75 97 ARG A C 1
ATOM 777 O O . ARG A 1 97 ? 1.510 4.836 -4.873 1.00 97.75 97 ARG A O 1
ATOM 784 N N . PRO A 1 98 ? 3.219 5.333 -3.461 1.00 98.06 98 PRO A N 1
ATOM 785 C CA . PRO A 1 98 ? 2.735 6.666 -3.143 1.00 98.06 98 PRO A CA 1
ATOM 786 C C . PRO A 1 98 ? 2.554 7.525 -4.391 1.00 98.06 98 PRO A C 1
ATOM 788 O O . PRO A 1 98 ? 3.335 7.413 -5.346 1.00 98.06 98 PRO A O 1
ATOM 791 N N . GLU A 1 99 ? 1.562 8.408 -4.371 1.00 97.62 99 GLU A N 1
ATOM 792 C CA . GLU A 1 99 ? 1.156 9.194 -5.536 1.00 97.62 99 GLU A CA 1
ATOM 793 C C . GLU A 1 99 ? 2.336 9.927 -6.205 1.00 97.62 99 GLU A C 1
ATOM 795 O O . GLU A 1 99 ? 2.508 9.766 -7.419 1.00 97.62 99 GLU A O 1
ATOM 800 N N . PRO A 1 100 ? 3.232 10.630 -5.475 1.00 97.88 100 PRO A N 1
ATOM 801 C CA . PRO A 1 100 ? 4.274 11.426 -6.120 1.00 97.88 100 PRO A CA 1
ATOM 802 C C . PRO A 1 100 ? 5.281 10.575 -6.899 1.00 97.88 100 PRO A C 1
ATOM 804 O O . PRO A 1 100 ? 5.716 10.951 -7.992 1.00 97.88 100 PRO A O 1
ATOM 807 N N . ILE A 1 101 ? 5.661 9.414 -6.351 1.00 97.62 101 ILE A N 1
ATOM 808 C CA . ILE A 1 101 ? 6.599 8.509 -7.021 1.00 97.62 101 ILE A CA 1
ATOM 809 C C . ILE A 1 101 ? 5.900 7.698 -8.112 1.00 97.62 101 ILE A C 1
ATOM 811 O O . ILE A 1 101 ? 6.528 7.403 -9.128 1.00 97.62 101 ILE A O 1
ATOM 815 N N . GLN A 1 102 ? 4.609 7.390 -7.959 1.00 96.75 102 GLN A N 1
ATOM 816 C CA . GLN A 1 102 ? 3.818 6.749 -9.004 1.00 96.75 102 GLN A CA 1
ATOM 817 C C . GLN A 1 102 ? 3.678 7.669 -10.220 1.00 96.75 102 GLN A C 1
ATOM 819 O O . GLN A 1 102 ? 3.924 7.235 -11.345 1.00 96.75 102 GLN A O 1
ATOM 824 N N . ARG A 1 103 ? 3.373 8.952 -10.004 1.00 97.12 103 ARG A N 1
ATOM 825 C CA . ARG A 1 103 ? 3.313 9.964 -11.063 1.00 97.12 103 ARG A CA 1
ATOM 826 C C . ARG A 1 103 ? 4.650 10.081 -11.791 1.00 97.12 103 ARG A C 1
ATOM 828 O O . ARG A 1 103 ? 4.707 9.923 -13.008 1.00 97.12 103 ARG A O 1
ATOM 835 N N . TRP A 1 104 ? 5.746 10.244 -11.045 1.00 97.56 104 TRP A N 1
ATOM 836 C CA . TRP A 1 104 ? 7.090 10.268 -11.628 1.00 97.56 104 TRP A CA 1
ATOM 837 C C . TRP A 1 104 ? 7.410 8.988 -12.420 1.00 97.56 104 TRP A C 1
ATOM 839 O O . TRP A 1 104 ? 8.001 9.057 -13.502 1.00 97.56 104 TRP A O 1
ATOM 849 N N . PHE A 1 105 ? 7.023 7.820 -11.900 1.00 95.19 105 PHE A N 1
ATOM 850 C CA . PHE A 1 105 ? 7.259 6.538 -12.558 1.00 95.19 105 PHE A CA 1
ATOM 851 C C . PHE A 1 105 ? 6.569 6.503 -13.922 1.00 95.19 105 PHE A C 1
ATOM 853 O O . PHE A 1 105 ? 7.208 6.136 -14.907 1.00 95.19 105 PHE A O 1
ATOM 860 N N . MET A 1 106 ? 5.305 6.925 -13.984 1.00 94.12 106 MET A N 1
ATOM 861 C CA . MET A 1 106 ? 4.503 6.929 -15.207 1.00 94.12 106 MET A CA 1
ATOM 862 C C . MET A 1 106 ? 4.956 7.983 -16.222 1.00 94.12 106 MET A C 1
ATOM 864 O O . MET A 1 106 ? 4.929 7.713 -17.416 1.00 94.12 106 MET A O 1
ATOM 868 N N . GLU A 1 107 ? 5.396 9.159 -15.775 1.00 95.88 107 GLU A N 1
ATOM 869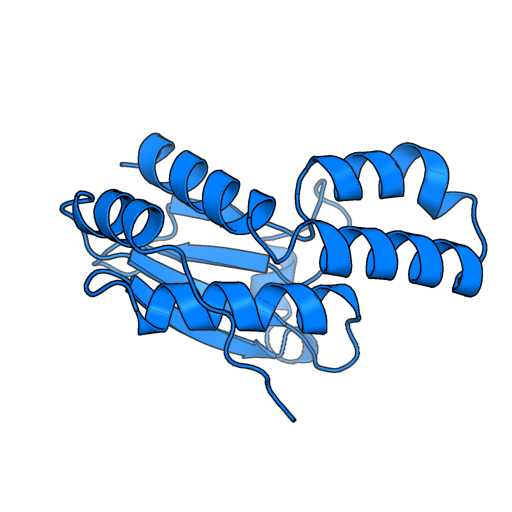 C CA . GLU A 1 107 ? 5.812 10.247 -16.674 1.00 95.88 107 GLU A CA 1
ATOM 870 C C . GLU A 1 107 ? 7.248 10.092 -17.188 1.00 95.88 107 GLU A C 1
ATOM 872 O O . GLU A 1 107 ? 7.562 10.481 -18.310 1.00 95.88 107 GLU A O 1
ATOM 877 N N . LYS A 1 108 ? 8.154 9.579 -16.348 1.00 95.81 108 LYS A N 1
ATOM 878 C CA . LYS A 1 108 ? 9.600 9.567 -16.624 1.00 95.81 108 LYS A CA 1
ATOM 879 C C . LYS A 1 108 ? 10.199 8.180 -16.476 1.00 95.81 108 LYS A C 1
ATOM 881 O O . LYS A 1 108 ? 10.954 7.744 -17.341 1.00 95.81 108 LYS A O 1
ATOM 886 N N . GLY A 1 109 ? 9.861 7.472 -15.400 1.00 93.00 109 GLY A N 1
ATOM 887 C CA . GLY A 1 109 ? 10.454 6.173 -15.072 1.00 93.00 109 GLY A CA 1
ATOM 888 C C . GLY A 1 109 ? 10.259 5.101 -16.151 1.00 93.00 109 GLY A C 1
ATOM 889 O O . GLY A 1 109 ? 11.156 4.277 -16.357 1.00 93.00 109 GLY A O 1
ATOM 890 N N . ILE A 1 110 ? 9.135 5.117 -16.874 1.00 92.75 110 ILE A N 1
ATOM 891 C CA . ILE A 1 110 ? 8.873 4.178 -17.979 1.00 92.75 110 ILE A CA 1
ATOM 892 C C . ILE A 1 110 ? 9.843 4.339 -19.160 1.00 92.75 110 ILE A C 1
ATOM 894 O O . ILE A 1 110 ? 10.079 3.375 -19.882 1.00 92.75 110 ILE A O 1
ATOM 898 N N . HIS A 1 111 ? 10.437 5.522 -19.329 1.00 94.81 111 HIS A N 1
ATOM 899 C CA . HIS A 1 111 ? 11.384 5.829 -20.405 1.00 94.81 111 HIS A CA 1
ATOM 900 C C . HIS A 1 111 ? 12.851 5.655 -19.979 1.00 94.81 111 HIS A C 1
ATOM 902 O O . HIS A 1 111 ? 13.756 5.894 -20.773 1.00 94.81 111 HIS A O 1
ATOM 908 N N . MET A 1 112 ? 13.099 5.252 -18.728 1.00 94.69 112 MET A N 1
ATOM 909 C CA . MET A 1 112 ? 14.440 5.078 -18.167 1.00 94.69 112 MET A CA 1
ATOM 910 C C . MET A 1 112 ? 14.871 3.613 -18.138 1.00 94.69 112 MET A C 1
ATOM 912 O O . MET A 1 112 ? 14.053 2.687 -18.091 1.00 94.69 112 MET A O 1
ATOM 916 N N . THR A 1 113 ? 16.184 3.401 -18.055 1.00 95.75 113 THR A N 1
ATOM 917 C CA . THR A 1 113 ? 16.732 2.070 -17.790 1.00 95.75 113 THR A CA 1
ATOM 918 C C . THR A 1 113 ? 16.372 1.595 -16.377 1.00 95.75 113 THR A C 1
ATOM 920 O O . THR A 1 113 ? 16.145 2.386 -15.454 1.00 95.75 113 THR A O 1
ATOM 923 N N . SER A 1 114 ? 16.349 0.273 -16.171 1.00 91.88 114 SER A N 1
ATOM 924 C CA . SER A 1 114 ? 16.072 -0.309 -14.849 1.00 91.88 114 SER A CA 1
ATOM 925 C C . SER A 1 114 ? 17.019 0.203 -13.740 1.00 91.88 114 SER A C 1
ATOM 927 O O . SER A 1 114 ? 16.522 0.555 -12.662 1.00 91.88 114 SER A O 1
ATOM 929 N N . PRO A 1 115 ? 18.348 0.339 -13.960 1.00 94.12 115 PRO A N 1
ATOM 930 C CA . PRO A 1 115 ? 19.259 0.878 -12.946 1.00 94.12 115 PRO A CA 1
ATOM 931 C C . PRO A 1 115 ? 18.986 2.339 -12.567 1.00 94.12 115 PRO A C 1
ATOM 933 O O . PRO A 1 115 ? 18.996 2.675 -11.379 1.00 94.12 115 PRO A O 1
ATOM 936 N N . GLU A 1 116 ? 18.717 3.207 -13.545 1.00 95.00 116 GLU A N 1
ATOM 937 C CA . GLU A 1 116 ? 18.409 4.624 -13.303 1.00 95.00 116 GLU A CA 1
ATOM 938 C C . GLU A 1 116 ? 17.111 4.775 -12.522 1.00 95.00 116 GLU A C 1
ATOM 940 O O . GLU A 1 116 ? 17.065 5.483 -11.509 1.00 95.00 116 GLU A O 1
ATOM 945 N N . ARG A 1 117 ? 16.082 4.032 -12.941 1.00 94.81 117 ARG A N 1
ATOM 946 C CA . ARG A 1 117 ? 14.791 4.014 -12.266 1.00 94.81 117 ARG A CA 1
ATOM 947 C C . ARG A 1 117 ? 14.926 3.544 -10.823 1.00 94.81 117 ARG A C 1
ATOM 949 O O . ARG A 1 117 ? 14.515 4.244 -9.903 1.00 94.81 117 ARG A O 1
ATOM 956 N N . SER A 1 118 ? 15.606 2.419 -10.611 1.00 92.75 118 SER A N 1
ATOM 957 C CA . SER A 1 118 ? 15.842 1.864 -9.274 1.00 92.75 118 SER A CA 1
ATOM 958 C C . SER A 1 118 ? 16.659 2.802 -8.383 1.00 92.75 118 SER A C 1
ATOM 960 O O . SER A 1 118 ? 16.468 2.840 -7.168 1.00 92.75 118 SER A O 1
ATOM 962 N N . LYS A 1 119 ? 17.598 3.570 -8.948 1.00 94.88 119 LYS A N 1
ATOM 963 C CA . LYS A 1 119 ? 18.356 4.590 -8.208 1.00 94.88 119 LYS A CA 1
ATOM 964 C C . LYS A 1 119 ? 17.451 5.736 -7.753 1.00 94.88 119 LYS A C 1
ATOM 966 O O . LYS A 1 119 ? 17.583 6.177 -6.612 1.00 94.88 119 LYS A O 1
ATOM 971 N N . HIS A 1 120 ? 16.551 6.207 -8.613 1.00 96.62 120 HIS A N 1
ATOM 972 C CA . HIS A 1 120 ? 15.612 7.272 -8.268 1.00 96.62 120 HIS A CA 1
ATOM 973 C C . HIS A 1 120 ? 14.612 6.813 -7.200 1.00 96.62 120 HIS A C 1
ATOM 975 O O . HIS A 1 120 ? 14.510 7.447 -6.152 1.00 96.62 120 HIS A O 1
ATOM 981 N N . THR A 1 121 ? 13.956 5.672 -7.415 1.00 95.44 121 THR A N 1
ATOM 982 C CA . THR A 1 121 ? 12.980 5.099 -6.479 1.00 95.44 121 THR A CA 1
ATOM 983 C C . THR A 1 121 ? 13.590 4.850 -5.095 1.00 95.44 121 THR A C 1
ATOM 985 O O . THR A 1 121 ? 13.014 5.253 -4.088 1.00 95.44 121 THR A O 1
ATOM 988 N N . ARG A 1 122 ? 14.811 4.296 -5.015 1.00 94.00 122 ARG A N 1
ATOM 989 C CA . ARG A 1 122 ? 15.509 4.118 -3.726 1.00 94.00 122 ARG A CA 1
ATOM 990 C C . ARG A 1 122 ? 15.785 5.438 -3.007 1.00 94.00 122 ARG A C 1
ATOM 992 O O . ARG A 1 122 ? 15.627 5.514 -1.794 1.00 94.00 122 ARG A O 1
ATOM 999 N N . ARG A 1 123 ? 16.193 6.484 -3.737 1.00 96.19 123 ARG A N 1
ATOM 1000 C CA . ARG A 1 123 ? 16.408 7.820 -3.151 1.00 96.19 123 ARG A CA 1
ATOM 1001 C C . ARG A 1 123 ? 15.109 8.425 -2.633 1.00 96.19 123 ARG A C 1
ATOM 1003 O O . ARG A 1 123 ? 15.134 9.060 -1.583 1.00 96.19 123 ARG A O 1
ATOM 1010 N N . TYR A 1 124 ? 14.006 8.223 -3.354 1.00 97.25 124 TYR A N 1
ATOM 1011 C CA . TYR A 1 124 ? 12.687 8.654 -2.910 1.00 97.25 124 TYR A CA 1
ATOM 1012 C C . TYR A 1 124 ? 12.318 7.982 -1.584 1.00 97.25 124 TYR A C 1
ATOM 1014 O O . TYR A 1 124 ? 12.126 8.689 -0.601 1.00 97.25 124 TYR A O 1
ATOM 1022 N N . TYR A 1 125 ? 12.333 6.646 -1.511 1.00 95.88 125 TYR A N 1
ATOM 1023 C CA . TYR A 1 125 ? 11.956 5.935 -0.282 1.00 95.88 125 TYR A CA 1
ATOM 1024 C C . TYR A 1 125 ? 12.879 6.239 0.902 1.00 95.88 125 TYR A C 1
ATOM 1026 O O . TYR A 1 125 ? 12.397 6.424 2.016 1.00 95.88 125 TYR A O 1
ATOM 1034 N N . ALA A 1 126 ? 14.187 6.392 0.671 1.00 94.06 126 ALA A N 1
ATOM 1035 C CA . ALA A 1 126 ? 15.130 6.774 1.724 1.00 94.06 126 ALA A CA 1
ATOM 1036 C C . ALA A 1 126 ? 14.838 8.165 2.321 1.00 94.06 126 ALA A C 1
ATOM 1038 O O . ALA A 1 126 ? 15.087 8.398 3.505 1.00 94.06 126 ALA A O 1
ATOM 1039 N N . ARG A 1 127 ? 14.324 9.095 1.504 1.00 94.88 127 ARG A N 1
ATOM 1040 C CA . ARG A 1 127 ? 13.946 10.445 1.939 1.00 94.88 127 ARG A CA 1
ATOM 1041 C C . ARG A 1 127 ? 12.555 10.475 2.569 1.00 94.88 127 ARG A C 1
ATOM 1043 O O . ARG A 1 127 ? 12.387 11.121 3.595 1.00 94.88 127 ARG A O 1
ATOM 1050 N N . ASP A 1 128 ? 11.587 9.819 1.935 1.00 95.25 128 ASP A N 1
ATOM 1051 C CA . ASP A 1 128 ? 10.175 9.827 2.328 1.00 95.25 128 ASP A CA 1
ATOM 1052 C C . ASP A 1 128 ? 9.918 9.017 3.602 1.00 95.25 128 ASP A C 1
ATOM 1054 O O . ASP A 1 128 ? 9.052 9.379 4.398 1.00 95.25 128 ASP A O 1
ATOM 1058 N N . LYS A 1 129 ? 10.677 7.929 3.796 1.00 93.12 129 LYS A N 1
ATOM 1059 C CA . LYS A 1 129 ? 10.583 7.019 4.947 1.00 93.12 129 LYS A CA 1
ATOM 1060 C C . LYS A 1 129 ? 9.162 6.495 5.213 1.00 93.12 129 LYS A C 1
ATOM 1062 O O . LYS 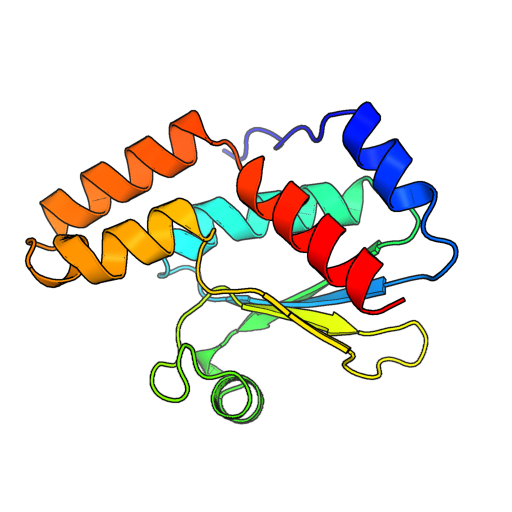A 1 129 ? 8.847 6.131 6.340 1.00 93.12 129 LYS A O 1
ATOM 1067 N N . GLY A 1 130 ? 8.312 6.451 4.184 1.00 93.88 130 GLY A N 1
ATOM 1068 C CA . GLY A 1 130 ? 6.934 5.972 4.277 1.00 93.88 130 GLY A CA 1
ATOM 1069 C C . GLY A 1 130 ? 5.923 7.012 4.762 1.00 93.88 130 GLY A C 1
ATOM 1070 O O . GLY A 1 130 ? 4.750 6.679 4.904 1.00 93.88 130 GLY A O 1
ATOM 1071 N N . SER A 1 131 ? 6.335 8.262 4.993 1.00 94.31 131 SER A N 1
ATOM 1072 C CA . SER A 1 131 ? 5.435 9.323 5.462 1.00 94.31 131 SER A CA 1
ATOM 1073 C C . SER A 1 131 ? 4.288 9.594 4.485 1.00 94.31 131 SER A C 1
ATOM 1075 O O . SER A 1 131 ? 3.143 9.756 4.910 1.00 94.31 131 SER A O 1
ATOM 1077 N N . THR A 1 132 ? 4.559 9.582 3.175 1.00 96.69 132 THR A N 1
ATOM 1078 C CA . THR A 1 132 ? 3.515 9.783 2.162 1.00 96.69 132 THR A CA 1
ATOM 1079 C C . THR A 1 132 ? 2.528 8.615 2.145 1.00 96.69 132 THR A C 1
ATOM 1081 O O . THR A 1 132 ? 1.325 8.853 2.161 1.00 96.69 132 THR A O 1
ATOM 1084 N N . LEU A 1 133 ? 3.022 7.372 2.187 1.00 97.31 133 LEU A N 1
ATOM 1085 C CA . LEU A 1 133 ? 2.191 6.162 2.263 1.00 97.31 133 LEU A CA 1
ATOM 1086 C C . LEU A 1 133 ? 1.225 6.217 3.454 1.00 97.31 133 LEU A C 1
ATOM 1088 O O . LEU A 1 133 ? 0.029 6.010 3.286 1.00 97.31 133 LEU A O 1
ATOM 1092 N N . VAL A 1 134 ? 1.732 6.508 4.655 1.00 96.56 134 VAL A N 1
ATOM 1093 C CA . VAL A 1 134 ? 0.901 6.513 5.868 1.00 96.56 134 VAL A CA 1
ATOM 1094 C C . VAL A 1 134 ? -0.166 7.605 5.803 1.00 96.56 134 VAL A C 1
ATOM 1096 O O . VAL A 1 134 ? -1.318 7.360 6.155 1.00 96.56 134 VAL A O 1
ATOM 1099 N N . ARG A 1 135 ? 0.188 8.790 5.292 1.00 95.81 135 ARG A N 1
ATOM 1100 C CA . ARG A 1 135 ? -0.778 9.872 5.071 1.00 95.81 135 ARG A CA 1
ATOM 1101 C C . ARG A 1 135 ? -1.869 9.472 4.078 1.00 95.81 135 ARG A C 1
ATOM 1103 O O . ARG A 1 135 ? -3.033 9.763 4.323 1.00 95.81 135 ARG A O 1
ATOM 1110 N N . GLU A 1 136 ? -1.506 8.839 2.966 1.00 97.56 136 GLU A N 1
ATOM 1111 C CA . GLU A 1 136 ? -2.470 8.400 1.951 1.00 97.56 136 GLU A CA 1
ATOM 1112 C C . GLU A 1 136 ? -3.403 7.307 2.486 1.00 97.56 136 GLU A C 1
ATOM 1114 O O . GLU A 1 136 ? -4.605 7.380 2.251 1.00 97.56 136 GLU A O 1
ATOM 1119 N N . LEU A 1 137 ? -2.885 6.345 3.260 1.00 97.44 137 LEU A N 1
ATOM 1120 C CA . LEU A 1 137 ? -3.712 5.341 3.939 1.00 97.44 137 LEU A CA 1
ATOM 1121 C C . LEU A 1 137 ? -4.697 5.986 4.917 1.00 97.44 137 LEU A C 1
ATOM 1123 O O . LEU A 1 137 ? -5.874 5.635 4.911 1.00 97.44 137 LEU A O 1
ATOM 1127 N N . PHE A 1 138 ? -4.237 6.950 5.720 1.00 95.50 138 PHE A N 1
ATOM 1128 C CA . PHE A 1 138 ? -5.103 7.687 6.639 1.00 95.50 138 PHE A CA 1
ATOM 1129 C C . PHE A 1 138 ? -6.229 8.401 5.886 1.00 95.50 138 PHE A C 1
ATOM 1131 O O . PHE A 1 138 ? -7.401 8.215 6.199 1.00 95.50 138 PHE A O 1
ATOM 1138 N N . GLN A 1 139 ? -5.876 9.166 4.848 1.00 95.38 139 GLN A N 1
ATOM 1139 C CA . GLN A 1 139 ? -6.841 9.879 4.011 1.00 95.38 139 GLN A CA 1
ATOM 1140 C C . GLN A 1 139 ? -7.861 8.924 3.390 1.00 95.38 139 GLN A C 1
ATOM 1142 O O . GLN A 1 139 ? -9.059 9.196 3.452 1.00 95.38 139 GLN A O 1
ATOM 1147 N N . LEU A 1 140 ? -7.397 7.797 2.844 1.00 95.88 140 LEU A N 1
ATOM 1148 C CA . LEU A 1 140 ? -8.265 6.801 2.231 1.00 95.88 140 LEU A CA 1
ATOM 1149 C C . LEU A 1 140 ? -9.254 6.233 3.254 1.00 95.88 140 LEU A C 1
ATOM 1151 O O . LEU A 1 140 ? -10.454 6.289 3.010 1.00 95.88 140 LEU A O 1
ATOM 1155 N N . ILE A 1 141 ? -8.788 5.798 4.426 1.00 94.62 141 ILE A N 1
ATOM 1156 C CA . ILE A 1 141 ? -9.665 5.291 5.491 1.00 94.62 141 ILE A CA 1
ATOM 1157 C C . ILE A 1 141 ? -10.692 6.345 5.910 1.00 94.62 141 ILE A C 1
ATOM 1159 O O . ILE A 1 141 ? -11.884 6.065 5.930 1.00 94.62 141 ILE A O 1
ATOM 1163 N N . THR A 1 142 ? -10.264 7.581 6.174 1.00 92.69 142 THR A N 1
ATOM 1164 C CA . THR A 1 142 ? -11.188 8.651 6.590 1.00 92.69 142 THR A CA 1
ATOM 1165 C C . THR A 1 142 ? -12.204 9.049 5.521 1.00 92.69 142 THR A C 1
ATOM 1167 O O . THR A 1 142 ? -13.217 9.650 5.853 1.00 92.69 142 THR A O 1
ATOM 1170 N N . SER A 1 143 ? -11.944 8.735 4.248 1.00 92.94 143 SER A N 1
ATOM 1171 C CA . SER A 1 143 ? -12.894 8.962 3.153 1.00 92.94 143 SER A CA 1
ATOM 1172 C C . SER A 1 143 ? -13.898 7.820 2.960 1.00 92.94 143 SER A C 1
ATOM 1174 O O . SER A 1 143 ? -14.874 7.991 2.233 1.00 92.94 143 SER A O 1
ATOM 1176 N N . LEU A 1 144 ? -13.630 6.661 3.571 1.00 86.62 144 LEU A N 1
ATOM 1177 C CA . LEU A 1 144 ? -14.410 5.426 3.456 1.00 86.62 144 LEU A CA 1
ATOM 1178 C C . LEU A 1 144 ? -15.245 5.117 4.711 1.00 86.62 144 LEU A C 1
ATOM 1180 O O . LEU A 1 144 ? -16.143 4.276 4.637 1.00 86.62 144 LEU A O 1
ATOM 1184 N N . SER A 1 145 ? -14.918 5.763 5.835 1.00 71.25 145 SER A N 1
ATOM 1185 C CA . SER A 1 145 ? -15.684 5.782 7.090 1.00 71.25 145 SER A CA 1
ATOM 1186 C C . SER A 1 145 ? -16.870 6.738 7.012 1.00 71.25 145 SER A C 1
ATOM 1188 O O . SER A 1 145 ? -17.940 6.373 7.545 1.00 71.25 145 SER A O 1
#

Solvent-accessible surface area (backbone atoms only — not comparable to full-atom values): 8311 Å² total; per-residue (Å²): 144,72,81,77,64,76,77,56,69,72,58,41,54,59,58,55,66,47,89,61,46,38,36,36,46,28,35,35,55,91,87,35,73,57,20,70,65,46,50,57,42,56,52,38,48,29,72,71,26,89,44,37,41,76,48,79,43,53,40,93,81,38,51,74,64,41,67,77,54,32,44,93,78,72,37,83,55,51,23,30,40,34,38,18,41,80,85,67,49,76,76,51,71,48,62,47,53,47,68,74,61,41,52,46,35,71,76,49,40,75,81,45,56,71,71,59,35,52,53,50,55,50,54,48,50,72,70,50,70,45,53,61,48,55,52,51,52,50,53,52,51,69,73,70,110

Sequence (145 aa):
VYERVRIEGSVLQEFEKIATKWHFLVLSEDWCSDAVNLVPVVAGLAREASNLDLRVLARDKNLDIMDAHLTNGRSRSIPIVILLDEDFVEKGWWGPRPEPIQRWFMEKGIHMTSPERSKHTRRYYARDKGSTLVRELFQLITSLS

Foldseek 3Di:
DCDQLDDDVVLLVLLLVPPFAKEKEWADDPPDPLCVLAVSNVVSSQVRRPRYHYDYDHCVVPVVVLQVVADVNDHSADTKIFIATPVRHTLGIDDDHQPVLVVCCVPPVVVDDPVVNSVVVVVCSVVCVCVRVSVVVSVSVVVSD